Protein AF-A0A5R9NLJ8-F1 (afdb_monomer_lite)

Foldseek 3Di:
DDDDPPDPDPDPQQAALLNCCVCPQVNDDLCVVCVQLVHHSVVSVVVSVPDQDDPSSVVSSVVSCVVVVGPDDPCSNVDRVVVVVVPD

Sequence (88 aa):
MRLQIIRLRIISVRMNAMKHIRKNVFRVTQAEFAVVAGVTQATVSRWENGVAPSLEEMQAIRSAASAREIDWNDALFFDDPAEAETAA

Radius of gyration: 14.5 Å; chains: 1; bounding box: 46×30×32 Å

Structure (mmCIF, N/CA/C/O backbone):
data_AF-A0A5R9NLJ8-F1
#
_entry.id   AF-A0A5R9NLJ8-F1
#
loop_
_atom_site.group_PDB
_atom_site.id
_atom_site.type_symbol
_atom_site.label_atom_id
_atom_site.label_alt_id
_atom_site.label_comp_id
_atom_site.label_asym_id
_atom_site.label_entity_id
_atom_site.label_seq_id
_atom_site.pdbx_PDB_ins_code
_atom_site.Cartn_x
_atom_site.Cartn_y
_atom_site.Cartn_z
_atom_site.occupancy
_atom_site.B_iso_or_equiv
_atom_site.auth_seq_id
_atom_site.auth_comp_id
_atom_site.auth_asym_id
_atom_site.auth_atom_id
_atom_site.pdbx_PDB_model_num
ATOM 1 N N . MET A 1 1 ? -36.209 2.494 -9.028 1.00 37.28 1 MET A N 1
ATOM 2 C CA . MET A 1 1 ? -35.082 2.148 -9.924 1.00 37.28 1 MET A CA 1
ATOM 3 C C . MET A 1 1 ? -33.929 3.097 -9.641 1.00 37.28 1 MET A C 1
ATOM 5 O O . MET A 1 1 ? -34.055 4.280 -9.921 1.00 37.28 1 MET A O 1
ATOM 9 N N . ARG A 1 2 ? -32.855 2.628 -8.995 1.00 39.81 2 ARG A N 1
ATOM 10 C CA . ARG A 1 2 ? -31.676 3.460 -8.698 1.00 39.81 2 ARG A CA 1
ATOM 11 C C . ARG A 1 2 ? -30.763 3.476 -9.926 1.00 39.81 2 ARG A C 1
ATOM 13 O O . ARG A 1 2 ? -30.146 2.463 -10.233 1.00 39.81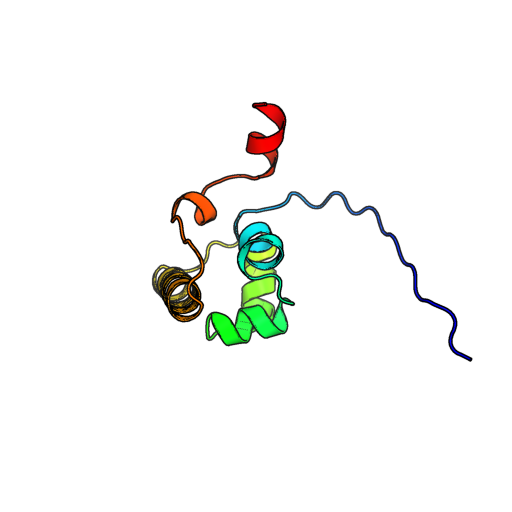 2 ARG A O 1
ATOM 20 N N . LEU A 1 3 ? -30.740 4.613 -10.623 1.00 34.69 3 LEU A N 1
ATOM 21 C CA . LEU A 1 3 ? -29.831 4.896 -11.733 1.00 34.69 3 LEU A CA 1
ATOM 22 C C . LEU A 1 3 ? -28.380 5.022 -11.236 1.00 34.69 3 LEU A C 1
ATOM 24 O O . LEU A 1 3 ? -28.117 5.496 -10.131 1.00 34.69 3 LEU A O 1
ATOM 28 N N . GLN A 1 4 ? -27.472 4.573 -12.096 1.00 43.03 4 GLN A N 1
ATOM 29 C CA . GLN A 1 4 ? -26.031 4.410 -11.928 1.00 43.03 4 GLN A CA 1
ATOM 30 C C . GLN A 1 4 ? -25.311 5.641 -11.351 1.00 43.03 4 GLN A C 1
ATOM 32 O O . GLN A 1 4 ? -25.371 6.737 -11.905 1.00 43.03 4 GLN A O 1
ATOM 37 N N . ILE A 1 5 ? -24.531 5.436 -10.286 1.00 36.69 5 ILE A N 1
ATOM 38 C CA . ILE A 1 5 ? -23.569 6.426 -9.788 1.00 36.69 5 ILE A CA 1
ATOM 39 C C . ILE A 1 5 ? -22.287 6.284 -10.615 1.00 36.69 5 ILE A C 1
ATOM 41 O O . ILE A 1 5 ? -21.336 5.619 -10.215 1.00 36.69 5 ILE A O 1
ATOM 45 N N . ILE A 1 6 ? -22.258 6.916 -11.786 1.00 42.75 6 ILE A N 1
ATOM 46 C CA . ILE A 1 6 ? -21.010 7.219 -12.488 1.00 42.75 6 ILE A CA 1
ATOM 47 C C . ILE A 1 6 ? -20.518 8.550 -11.912 1.00 42.75 6 ILE A C 1
ATOM 49 O O . ILE A 1 6 ? -20.969 9.619 -12.311 1.00 42.75 6 ILE A O 1
ATOM 53 N N . ARG A 1 7 ? -19.605 8.508 -10.937 1.00 41.66 7 ARG A N 1
ATOM 54 C CA . ARG A 1 7 ? -18.755 9.666 -10.618 1.00 41.66 7 ARG A CA 1
ATOM 55 C C . ARG A 1 7 ? -17.322 9.353 -11.009 1.00 41.66 7 ARG A C 1
ATOM 57 O O . ARG A 1 7 ? -16.475 9.051 -10.176 1.00 41.66 7 ARG A O 1
ATOM 64 N N . LEU A 1 8 ? -17.086 9.486 -12.310 1.00 32.56 8 LEU A N 1
ATOM 65 C CA . LEU A 1 8 ? -15.790 9.803 -12.887 1.00 32.56 8 LEU A CA 1
ATOM 66 C C . LEU A 1 8 ? -15.310 11.127 -12.263 1.00 32.56 8 LEU A C 1
ATOM 68 O O . LEU A 1 8 ? -15.655 12.211 -12.722 1.00 32.56 8 LEU A O 1
ATOM 72 N N . ARG A 1 9 ? -14.577 11.051 -11.150 1.00 32.56 9 ARG A N 1
ATOM 73 C CA . ARG A 1 9 ? -13.733 12.152 -10.685 1.00 32.56 9 ARG A CA 1
ATOM 74 C C . ARG A 1 9 ? -12.318 11.824 -11.116 1.00 32.56 9 ARG A C 1
ATOM 76 O O . ARG A 1 9 ? -11.659 10.987 -10.507 1.00 32.56 9 ARG A O 1
ATOM 83 N N . ILE A 1 10 ? -11.884 12.500 -12.172 1.00 37.78 10 ILE A N 1
ATOM 84 C CA . ILE A 1 10 ? -10.476 12.731 -12.475 1.00 37.78 10 ILE A CA 1
ATOM 85 C C . ILE A 1 10 ? -9.888 13.426 -11.239 1.00 37.78 10 ILE A C 1
ATOM 87 O O . ILE A 1 10 ? -10.022 14.631 -11.055 1.00 37.78 10 ILE A O 1
ATOM 91 N N . ILE A 1 11 ? -9.335 12.636 -10.324 1.00 33.97 11 ILE A N 1
ATOM 92 C CA . ILE A 1 11 ? -8.376 13.094 -9.328 1.00 33.97 11 ILE A CA 1
ATOM 93 C C . ILE A 1 11 ? -7.068 12.535 -9.862 1.00 33.97 11 ILE A C 1
ATOM 95 O O . ILE A 1 11 ? -6.866 11.321 -9.823 1.00 33.97 11 ILE A O 1
ATOM 99 N N . SER A 1 12 ? -6.222 13.393 -10.429 1.00 42.19 12 SER A N 1
ATOM 100 C CA . SER A 1 12 ? -4.822 13.043 -10.647 1.00 42.19 12 SER A CA 1
ATOM 101 C C . SER A 1 12 ? -4.224 12.794 -9.262 1.00 42.19 12 SER A C 1
ATOM 103 O O . SER A 1 12 ? -3.907 13.725 -8.525 1.00 42.19 12 SER A O 1
ATOM 105 N N . VAL A 1 13 ? -4.236 11.532 -8.831 1.00 44.03 13 VAL A N 1
ATOM 106 C CA . VAL A 1 13 ? -3.586 11.086 -7.603 1.00 44.03 13 VAL A CA 1
ATOM 107 C C . VAL A 1 13 ? -2.277 10.489 -8.058 1.00 44.03 13 VAL A C 1
ATOM 109 O O . VAL A 1 13 ? -2.321 9.484 -8.766 1.00 44.03 13 VAL A O 1
ATOM 112 N N . ARG A 1 14 ? -1.146 11.076 -7.649 1.00 54.75 14 ARG A N 1
ATOM 113 C CA . ARG A 1 14 ? 0.156 10.419 -7.794 1.00 54.75 14 ARG A CA 1
ATOM 114 C C . ARG A 1 14 ? 0.008 8.985 -7.300 1.00 54.75 14 ARG A C 1
ATOM 116 O O . ARG A 1 14 ? -0.364 8.752 -6.147 1.00 54.75 14 ARG A O 1
ATOM 123 N N . MET A 1 15 ? 0.144 8.038 -8.218 1.00 66.69 15 MET A N 1
ATOM 124 C CA . MET A 1 15 ? 0.122 6.632 -7.874 1.00 66.69 15 MET A CA 1
ATOM 125 C C . MET A 1 15 ? 1.415 6.390 -7.103 1.00 66.69 15 MET A C 1
ATOM 127 O O . MET A 1 15 ? 2.482 6.581 -7.656 1.00 66.69 15 MET A O 1
ATOM 131 N N . ASN A 1 16 ? 1.325 6.042 -5.823 1.00 83.56 16 ASN A N 1
ATOM 132 C CA . ASN A 1 16 ? 2.486 5.557 -5.086 1.00 83.56 16 ASN A CA 1
ATOM 133 C C . ASN A 1 16 ? 2.523 4.030 -5.127 1.00 83.56 16 ASN A C 1
ATOM 135 O O . ASN A 1 16 ? 1.499 3.386 -5.389 1.00 83.56 16 ASN A O 1
ATOM 139 N N . ALA A 1 17 ? 3.694 3.471 -4.830 1.00 88.31 17 ALA A N 1
ATOM 140 C CA . ALA A 1 17 ? 3.949 2.037 -4.740 1.00 88.31 17 ALA A CA 1
ATOM 141 C C . ALA A 1 17 ? 2.816 1.272 -4.035 1.00 88.31 17 ALA A C 1
ATOM 143 O O . ALA A 1 17 ? 2.238 0.340 -4.585 1.00 88.31 17 ALA A O 1
ATOM 144 N N . MET A 1 18 ? 2.390 1.729 -2.855 1.00 91.56 18 MET A N 1
ATOM 145 C CA . MET A 1 18 ? 1.374 1.034 -2.054 1.00 91.56 18 MET A CA 1
ATOM 146 C C . MET A 1 18 ? -0.008 1.000 -2.710 1.00 91.56 18 MET A C 1
ATOM 148 O O . MET A 1 18 ? -0.690 -0.030 -2.702 1.00 91.56 18 MET A O 1
ATOM 152 N N . LYS A 1 19 ? -0.418 2.102 -3.337 1.00 91.56 19 LYS A N 1
ATOM 153 C CA . LYS A 1 19 ? -1.670 2.154 -4.093 1.00 91.56 19 LYS A CA 1
ATOM 154 C C . LYS A 1 19 ? -1.597 1.308 -5.364 1.00 91.56 19 LYS A C 1
ATOM 156 O O . LYS A 1 19 ? -2.603 0.694 -5.728 1.00 91.56 19 LYS A O 1
ATOM 161 N N . HIS A 1 20 ? -0.431 1.254 -6.011 1.00 90.69 20 HIS A N 1
ATOM 162 C CA . HIS A 1 20 ? -0.182 0.396 -7.167 1.00 90.69 20 HIS A CA 1
ATOM 163 C C . HIS A 1 20 ? -0.266 -1.083 -6.783 1.00 90.69 20 HIS A C 1
ATOM 165 O O . HIS A 1 20 ? -1.060 -1.814 -7.375 1.00 90.69 20 HIS A O 1
ATOM 171 N N . ILE A 1 21 ? 0.468 -1.501 -5.748 1.00 92.88 21 ILE A N 1
ATOM 172 C CA . ILE A 1 21 ? 0.434 -2.857 -5.191 1.00 92.88 21 ILE A CA 1
ATOM 173 C C . ILE A 1 21 ? -1.016 -3.261 -4.916 1.00 92.88 21 ILE A C 1
ATOM 175 O O . ILE A 1 21 ? -1.492 -4.286 -5.400 1.00 92.88 21 ILE A O 1
ATOM 179 N N . ARG A 1 22 ? -1.788 -2.424 -4.216 1.00 94.75 22 ARG A N 1
ATOM 180 C CA . ARG A 1 22 ? -3.174 -2.777 -3.909 1.00 94.75 22 ARG A CA 1
ATOM 181 C C . ARG A 1 22 ? -4.053 -2.900 -5.155 1.00 94.75 22 ARG A C 1
ATOM 183 O O . ARG A 1 22 ? -4.840 -3.840 -5.252 1.00 94.75 22 ARG A O 1
ATOM 190 N N . LYS A 1 23 ? -3.994 -1.929 -6.070 1.00 93.56 23 LYS A N 1
ATOM 191 C CA . LYS A 1 23 ? -4.931 -1.859 -7.203 1.00 93.56 23 LYS A CA 1
ATOM 192 C C . LYS A 1 23 ? -4.584 -2.802 -8.345 1.00 93.56 23 LYS A C 1
ATOM 194 O O . LYS A 1 23 ? -5.501 -3.342 -8.950 1.00 93.56 23 LYS A O 1
ATOM 199 N N . ASN A 1 24 ? -3.302 -2.963 -8.646 1.00 90.62 24 ASN A N 1
ATOM 200 C CA . ASN A 1 24 ? -2.846 -3.642 -9.856 1.00 90.62 24 ASN A CA 1
ATOM 201 C C . ASN A 1 24 ? -2.333 -5.052 -9.559 1.00 90.62 24 ASN A C 1
ATOM 203 O O . ASN A 1 24 ? -2.636 -5.967 -10.328 1.00 90.62 24 ASN A O 1
ATOM 207 N N . VAL A 1 25 ? -1.638 -5.226 -8.427 1.00 92.69 25 VAL A N 1
ATOM 208 C CA . VAL A 1 25 ? -1.071 -6.516 -8.005 1.00 92.69 25 VAL A CA 1
ATOM 209 C C . VAL A 1 25 ? -2.124 -7.341 -7.261 1.00 92.69 25 VAL A C 1
ATOM 211 O O . VAL A 1 25 ? -2.520 -8.399 -7.735 1.00 92.69 25 VAL A O 1
ATOM 214 N N . PHE A 1 26 ? -2.670 -6.830 -6.152 1.00 93.50 26 PHE A N 1
ATOM 215 C CA . PHE A 1 26 ? -3.682 -7.562 -5.374 1.00 93.50 26 PHE A CA 1
ATOM 216 C C . PHE A 1 26 ? -5.111 -7.398 -5.904 1.00 93.50 26 PHE A C 1
ATOM 218 O O . PHE A 1 26 ? -5.936 -8.280 -5.698 1.00 93.50 26 PHE A O 1
ATOM 225 N N . ARG A 1 27 ? -5.415 -6.284 -6.583 1.00 94.62 27 ARG A N 1
ATOM 226 C CA . ARG A 1 27 ? -6.736 -5.960 -7.164 1.00 94.62 27 ARG A CA 1
ATOM 227 C C . ARG A 1 27 ? -7.886 -5.977 -6.153 1.00 94.62 27 ARG A C 1
ATOM 229 O O . ARG A 1 27 ? -8.986 -6.433 -6.446 1.00 94.62 27 ARG A O 1
ATOM 236 N N . VAL A 1 28 ? -7.633 -5.422 -4.972 1.00 95.69 28 VAL A N 1
ATOM 237 C CA . VAL A 1 28 ? -8.586 -5.393 -3.853 1.00 95.69 28 VAL A CA 1
ATOM 238 C C . VAL A 1 28 ? -8.902 -3.968 -3.381 1.00 95.69 28 VAL A C 1
ATOM 240 O O . VAL A 1 28 ? -8.200 -2.990 -3.676 1.00 95.69 28 VAL A O 1
ATOM 243 N N . THR A 1 29 ? -9.974 -3.823 -2.608 1.00 96.44 29 THR A N 1
ATOM 244 C CA . THR A 1 29 ? -10.301 -2.593 -1.874 1.00 96.44 29 THR A CA 1
ATOM 245 C C . THR A 1 29 ? -9.300 -2.333 -0.741 1.00 96.44 29 THR A C 1
ATOM 247 O O . THR A 1 29 ? -8.535 -3.210 -0.347 1.00 96.44 29 THR A O 1
ATOM 250 N N . GLN A 1 30 ? -9.278 -1.114 -0.185 1.00 95.25 30 GLN A N 1
ATOM 251 C CA . GLN A 1 30 ? -8.413 -0.806 0.968 1.00 95.25 30 GLN A CA 1
ATOM 252 C C . GLN A 1 30 ? -8.748 -1.661 2.196 1.00 95.25 30 GLN A C 1
ATOM 254 O O . GLN A 1 30 ? -7.842 -2.040 2.928 1.00 95.25 30 GLN A O 1
ATOM 259 N N . ALA A 1 31 ? -10.033 -1.948 2.427 1.00 96.81 31 ALA A N 1
ATOM 260 C CA . ALA A 1 31 ? -10.471 -2.754 3.563 1.00 96.81 31 ALA A CA 1
ATOM 261 C C . ALA A 1 31 ? -10.005 -4.209 3.419 1.00 96.81 31 ALA A C 1
ATOM 263 O O . ALA A 1 31 ? -9.440 -4.768 4.351 1.00 96.81 31 ALA A O 1
ATOM 264 N N . GLU A 1 32 ? -10.155 -4.791 2.231 1.00 97.06 32 GLU A N 1
ATOM 265 C CA . GLU A 1 32 ? -9.639 -6.130 1.937 1.00 97.06 32 GLU A CA 1
ATOM 266 C C . GLU A 1 32 ? -8.113 -6.169 2.041 1.00 97.06 32 GLU A C 1
ATOM 268 O O . GLU A 1 32 ? -7.579 -7.065 2.684 1.00 97.06 32 GLU A O 1
ATOM 273 N N . PHE A 1 33 ? -7.404 -5.172 1.496 1.00 97.25 33 PHE A N 1
ATOM 274 C CA . PHE A 1 33 ? -5.943 -5.090 1.609 1.00 97.25 33 PHE A CA 1
ATOM 275 C C . PHE A 1 33 ? -5.460 -4.971 3.057 1.00 97.25 33 PHE A C 1
ATOM 277 O O . PHE A 1 33 ? -4.420 -5.514 3.414 1.00 97.25 33 PHE A O 1
ATOM 284 N N . ALA A 1 34 ? -6.232 -4.302 3.909 1.00 97.25 34 ALA A N 1
ATOM 285 C CA . ALA A 1 34 ? -5.939 -4.227 5.330 1.00 97.25 34 ALA A CA 1
ATOM 286 C C . ALA A 1 34 ? -6.031 -5.608 5.996 1.00 97.25 34 ALA A C 1
ATOM 288 O O . ALA A 1 34 ? -5.119 -5.990 6.723 1.00 97.25 34 ALA A O 1
ATOM 289 N N . VAL A 1 35 ? -7.068 -6.390 5.668 1.00 97.38 35 VAL A N 1
ATOM 290 C CA . VAL A 1 35 ? -7.197 -7.788 6.120 1.00 97.38 35 VAL A CA 1
ATOM 291 C C . VAL A 1 35 ? -6.024 -8.631 5.619 1.00 97.38 35 VAL A C 1
ATOM 293 O O . VAL A 1 35 ? -5.478 -9.424 6.378 1.00 97.38 35 VAL A O 1
ATOM 296 N N . VAL A 1 36 ? -5.598 -8.426 4.368 1.00 94.19 36 VAL A N 1
ATOM 297 C CA . VAL A 1 36 ? -4.434 -9.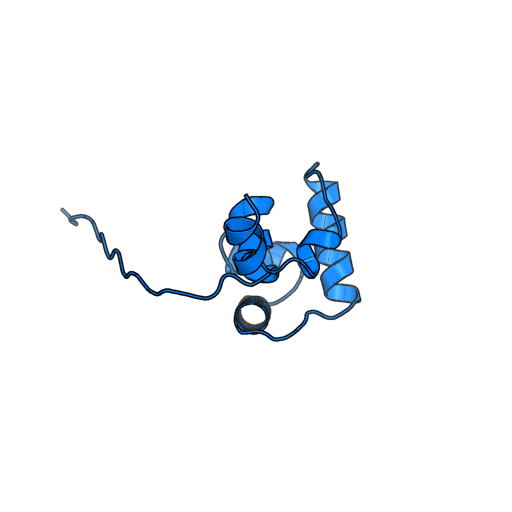110 3.784 1.00 94.19 36 VAL A CA 1
ATOM 298 C C . VAL A 1 36 ? -3.160 -8.866 4.587 1.00 94.19 36 VAL A C 1
ATOM 300 O O . VAL A 1 36 ? -2.430 -9.809 4.873 1.00 94.19 36 VAL A O 1
ATOM 303 N N . ALA A 1 37 ? -2.886 -7.606 4.912 1.00 94.31 37 ALA A N 1
ATOM 304 C CA . ALA A 1 37 ? -1.659 -7.202 5.584 1.00 94.31 37 ALA A CA 1
ATOM 305 C C . ALA A 1 37 ? -1.748 -7.285 7.120 1.00 94.31 37 ALA A C 1
ATOM 307 O O . ALA A 1 37 ? -0.782 -6.947 7.794 1.00 94.31 37 ALA A O 1
ATOM 308 N N . GLY A 1 38 ? -2.887 -7.708 7.685 1.00 96.38 38 GLY A N 1
ATOM 309 C CA . GLY A 1 38 ? -3.086 -7.792 9.136 1.00 96.38 38 GLY A CA 1
ATOM 310 C C . GLY A 1 38 ? -3.169 -6.431 9.841 1.00 96.38 38 GLY A C 1
ATOM 311 O O . GLY A 1 38 ? -2.886 -6.336 11.031 1.00 96.38 38 GLY A O 1
ATOM 312 N N . VAL A 1 39 ? -3.555 -5.370 9.126 1.00 96.88 39 VAL A N 1
ATOM 313 C CA . VAL A 1 39 ? -3.619 -3.992 9.643 1.00 96.88 39 VAL A CA 1
ATOM 314 C C . VAL A 1 39 ? -5.031 -3.410 9.541 1.00 96.88 39 VAL A C 1
ATOM 316 O O . VAL A 1 39 ? -5.974 -4.050 9.082 1.00 96.88 39 VAL A O 1
ATOM 319 N N . THR A 1 40 ? -5.200 -2.152 9.953 1.00 97.44 40 THR A N 1
ATOM 320 C CA . THR A 1 40 ? -6.461 -1.415 9.772 1.00 97.44 40 THR A CA 1
ATOM 321 C C . THR A 1 40 ? -6.534 -0.734 8.402 1.00 97.44 40 THR A C 1
ATOM 323 O O . THR A 1 40 ? -5.515 -0.343 7.828 1.00 97.44 40 THR A O 1
ATOM 326 N N . GLN A 1 41 ? -7.747 -0.479 7.900 1.00 96.44 41 GLN A N 1
ATOM 327 C CA . GLN A 1 41 ? -7.944 0.315 6.677 1.00 96.44 41 GLN A CA 1
ATOM 328 C C . GLN A 1 41 ? -7.320 1.720 6.789 1.00 96.44 41 GLN A C 1
ATOM 330 O O . GLN A 1 41 ? -6.799 2.253 5.810 1.00 96.44 41 GLN A O 1
ATOM 335 N N . ALA A 1 42 ? -7.334 2.320 7.984 1.00 93.81 42 ALA A N 1
ATOM 336 C CA . ALA A 1 42 ? -6.712 3.618 8.232 1.00 93.81 42 ALA A CA 1
ATOM 337 C C . ALA A 1 42 ? -5.183 3.573 8.057 1.00 93.81 42 ALA A C 1
ATOM 339 O O . ALA A 1 42 ? -4.588 4.540 7.583 1.00 93.81 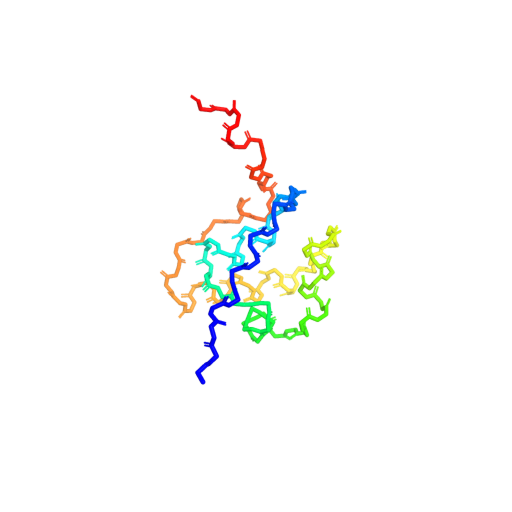42 ALA A O 1
ATOM 340 N N . THR A 1 43 ? -4.540 2.453 8.397 1.00 95.25 43 THR A N 1
ATOM 341 C CA . THR A 1 43 ? -3.115 2.220 8.116 1.00 95.25 43 THR A CA 1
ATOM 342 C C . THR A 1 43 ? -2.856 2.172 6.610 1.00 95.25 43 THR A C 1
ATOM 344 O O . THR A 1 43 ? -2.021 2.931 6.127 1.00 95.25 43 THR A O 1
ATOM 347 N N . VAL A 1 44 ? -3.656 1.417 5.848 1.00 95.50 44 VAL A N 1
ATOM 348 C CA . VAL A 1 44 ? -3.556 1.388 4.376 1.00 95.50 44 VAL A CA 1
ATOM 349 C C . VAL A 1 44 ? -3.752 2.779 3.766 1.00 95.50 44 VAL A C 1
ATOM 351 O O . VAL A 1 44 ? -3.000 3.182 2.885 1.00 95.50 44 VAL A O 1
ATOM 354 N N . SER A 1 45 ? -4.726 3.550 4.255 1.00 94.00 45 SER A N 1
ATOM 355 C CA . SER A 1 45 ? -4.940 4.930 3.805 1.00 94.00 45 SER A CA 1
ATOM 356 C C . SER A 1 45 ? -3.711 5.811 4.053 1.00 94.00 45 SER A C 1
ATOM 358 O O . SER A 1 45 ? -3.317 6.573 3.174 1.00 94.00 45 SER A O 1
ATOM 360 N N . ARG A 1 46 ? -3.061 5.695 5.218 1.00 90.50 46 ARG A N 1
ATOM 361 C CA . ARG A 1 46 ? -1.817 6.428 5.513 1.00 90.50 46 ARG A CA 1
ATOM 362 C C . ARG A 1 46 ? -0.694 6.039 4.556 1.00 90.50 46 ARG A C 1
ATOM 364 O O . ARG A 1 46 ? -0.021 6.933 4.045 1.00 90.50 46 ARG A O 1
ATOM 371 N N . TRP A 1 47 ? -0.549 4.750 4.252 1.00 93.69 47 TRP A N 1
ATOM 372 C CA . TRP A 1 47 ? 0.422 4.294 3.260 1.00 93.69 47 TRP A CA 1
ATOM 373 C C . TRP A 1 47 ? 0.185 4.914 1.886 1.00 93.69 47 TRP A C 1
ATOM 375 O O . TRP A 1 47 ? 1.092 5.474 1.277 1.00 93.69 47 TRP A O 1
ATOM 385 N N . GLU A 1 48 ? -1.068 4.913 1.434 1.00 92.25 48 GLU A N 1
ATOM 386 C CA . GLU A 1 48 ? -1.454 5.516 0.158 1.00 92.25 48 GLU A CA 1
ATOM 387 C C . GLU A 1 48 ? -1.362 7.048 0.135 1.00 92.25 48 GLU A C 1
ATOM 389 O O . GLU A 1 48 ? -1.493 7.638 -0.937 1.00 92.25 48 GLU A O 1
ATOM 394 N N . ASN A 1 49 ? -1.099 7.691 1.272 1.00 88.44 49 ASN A N 1
ATOM 395 C CA . ASN A 1 49 ? -0.823 9.123 1.377 1.00 88.44 49 ASN A CA 1
ATOM 396 C C . ASN A 1 49 ? 0.662 9.432 1.655 1.00 88.44 49 ASN A C 1
ATOM 398 O O . ASN A 1 49 ? 0.995 10.580 1.942 1.00 88.44 49 ASN A O 1
ATOM 402 N N . GLY A 1 50 ? 1.557 8.442 1.534 1.00 84.75 50 GLY A N 1
ATOM 403 C CA . GLY A 1 50 ? 3.011 8.646 1.569 1.00 84.75 50 GLY A CA 1
ATOM 404 C C . GLY A 1 50 ? 3.708 8.237 2.867 1.00 84.75 50 GLY A C 1
ATOM 405 O O . GLY A 1 50 ? 4.894 8.509 3.020 1.00 84.75 50 GLY A O 1
ATOM 406 N N . VAL A 1 51 ? 3.011 7.584 3.800 1.00 90.12 51 VAL A N 1
ATOM 407 C CA . VAL A 1 51 ? 3.658 6.988 4.979 1.00 90.12 51 VAL A CA 1
ATOM 408 C C . VAL A 1 51 ? 4.241 5.626 4.605 1.00 90.12 51 VAL A C 1
ATOM 410 O O . VAL A 1 51 ? 3.530 4.772 4.090 1.00 90.12 51 VAL A O 1
ATOM 413 N N . ALA A 1 52 ? 5.520 5.386 4.878 1.00 88.44 52 ALA A N 1
ATOM 414 C CA . ALA A 1 52 ? 6.113 4.079 4.610 1.00 88.44 52 ALA A CA 1
ATOM 415 C C . ALA A 1 52 ? 5.559 3.003 5.573 1.00 88.44 52 ALA A C 1
ATOM 417 O O . ALA A 1 52 ? 5.413 3.289 6.766 1.00 88.44 52 ALA A O 1
ATOM 418 N N . PRO A 1 53 ? 5.254 1.782 5.092 1.00 91.94 53 PRO A N 1
ATOM 419 C CA . PRO A 1 53 ? 4.994 0.643 5.967 1.00 91.94 53 PRO A CA 1
ATOM 420 C C . PRO A 1 53 ? 6.255 0.242 6.744 1.00 91.94 53 PRO A C 1
ATOM 422 O O . PRO A 1 53 ? 7.381 0.484 6.306 1.00 91.94 53 PRO A O 1
ATOM 425 N N . SER A 1 54 ? 6.068 -0.398 7.894 1.00 93.25 54 SER A N 1
ATOM 426 C CA . SER A 1 54 ? 7.155 -1.010 8.657 1.00 93.25 54 SER A CA 1
ATOM 427 C C . SER A 1 54 ? 7.695 -2.266 7.957 1.00 93.25 54 SER A C 1
ATOM 429 O O . SER A 1 54 ? 7.065 -2.824 7.057 1.00 93.25 54 SER A O 1
ATOM 431 N N . LEU A 1 55 ? 8.853 -2.762 8.404 1.00 91.75 55 LEU A N 1
ATOM 432 C CA . LEU A 1 55 ? 9.419 -4.015 7.888 1.00 91.75 55 LEU A CA 1
ATOM 433 C C . LEU A 1 55 ? 8.487 -5.216 8.106 1.00 91.75 55 LEU A C 1
ATOM 435 O O . LEU A 1 55 ? 8.362 -6.058 7.218 1.00 91.75 55 LEU A O 1
ATOM 439 N N . GLU A 1 56 ? 7.815 -5.274 9.256 1.00 94.62 56 GLU A N 1
ATOM 440 C CA . GLU A 1 56 ? 6.849 -6.329 9.579 1.00 94.62 56 GLU A CA 1
ATOM 441 C C . GLU A 1 56 ? 5.636 -6.268 8.640 1.00 94.62 56 GLU A C 1
ATOM 443 O O . GLU A 1 56 ? 5.229 -7.281 8.074 1.00 94.62 56 GLU A O 1
ATOM 448 N N . GLU A 1 57 ? 5.120 -5.064 8.381 1.00 95.19 57 GLU A N 1
ATOM 449 C CA . GLU A 1 57 ? 4.006 -4.838 7.454 1.00 95.19 57 GLU A CA 1
ATOM 450 C C . GLU A 1 57 ? 4.398 -5.208 6.010 1.00 95.19 57 GLU A C 1
ATOM 452 O O . GLU A 1 57 ? 3.641 -5.875 5.302 1.00 95.19 57 GLU A O 1
ATOM 457 N N . MET A 1 58 ? 5.616 -4.860 5.579 1.00 94.50 58 MET A N 1
ATOM 458 C CA . MET A 1 58 ? 6.162 -5.288 4.285 1.00 94.50 58 MET A CA 1
ATOM 459 C C . MET A 1 58 ? 6.294 -6.813 4.186 1.00 94.50 58 MET A C 1
ATOM 461 O O . MET A 1 58 ? 6.071 -7.391 3.121 1.00 94.50 58 MET A O 1
ATOM 465 N N . GLN A 1 59 ? 6.679 -7.485 5.272 1.00 96.12 59 GLN A N 1
ATOM 466 C CA . GLN A 1 59 ? 6.798 -8.941 5.310 1.00 96.12 59 GLN A CA 1
ATOM 467 C C . GLN A 1 59 ? 5.429 -9.635 5.290 1.00 96.12 59 GLN A C 1
ATOM 469 O O . GLN A 1 59 ? 5.279 -10.664 4.625 1.00 96.12 59 GLN A O 1
ATOM 474 N N . ALA A 1 60 ? 4.417 -9.052 5.935 1.00 96.06 60 ALA A N 1
ATOM 475 C CA . ALA A 1 60 ? 3.039 -9.528 5.853 1.00 96.06 60 ALA A CA 1
ATOM 476 C C . ALA A 1 60 ? 2.503 -9.446 4.414 1.00 96.06 60 ALA A C 1
ATOM 478 O O . ALA A 1 60 ? 1.942 -10.418 3.906 1.00 96.06 60 ALA A O 1
ATOM 479 N N . ILE A 1 61 ? 2.750 -8.330 3.717 1.00 95.75 61 ILE A N 1
ATOM 480 C CA . ILE A 1 61 ? 2.350 -8.155 2.311 1.00 95.75 61 ILE A CA 1
ATOM 481 C C . ILE A 1 61 ? 3.031 -9.193 1.412 1.00 95.75 61 ILE A C 1
ATOM 483 O O . ILE A 1 61 ? 2.346 -9.857 0.634 1.00 95.75 61 ILE A O 1
ATOM 487 N N . ARG A 1 62 ? 4.351 -9.383 1.558 1.00 95.81 62 ARG A N 1
ATOM 488 C CA . ARG A 1 62 ? 5.116 -10.419 0.840 1.00 95.81 62 ARG A CA 1
ATOM 489 C C . ARG A 1 62 ? 4.533 -11.809 1.056 1.00 95.81 62 ARG A C 1
ATOM 491 O O . ARG A 1 62 ? 4.233 -12.515 0.100 1.00 95.81 62 ARG A O 1
ATOM 498 N N . SER A 1 63 ? 4.310 -12.175 2.316 1.00 95.88 63 SER A N 1
ATOM 499 C CA . SER A 1 63 ? 3.770 -13.489 2.676 1.00 95.88 63 SER A CA 1
ATOM 500 C C . SER A 1 63 ? 2.392 -13.714 2.057 1.00 95.88 63 SER A C 1
ATOM 502 O O . SER A 1 63 ? 2.098 -14.801 1.565 1.00 95.88 63 SER A O 1
ATOM 504 N N . ALA A 1 64 ? 1.557 -12.675 2.024 1.00 95.38 64 ALA A N 1
ATOM 505 C CA . ALA A 1 64 ? 0.241 -12.756 1.417 1.00 95.38 64 ALA A CA 1
ATOM 506 C C . ALA A 1 64 ? 0.251 -12.776 -0.118 1.00 95.38 64 ALA A C 1
ATOM 508 O O . ALA A 1 64 ? -0.698 -13.290 -0.711 1.00 95.38 64 ALA A O 1
ATOM 509 N N . ALA A 1 65 ? 1.273 -12.211 -0.765 1.00 95.56 65 ALA A N 1
ATOM 510 C CA . ALA A 1 65 ? 1.479 -12.365 -2.201 1.00 95.56 65 ALA A CA 1
ATOM 511 C C . ALA A 1 65 ? 1.849 -13.817 -2.527 1.00 95.56 65 ALA A C 1
ATOM 513 O O . ALA A 1 65 ? 1.163 -14.454 -3.325 1.00 95.56 65 ALA A O 1
ATOM 514 N N . SER A 1 66 ? 2.833 -14.375 -1.812 1.00 94.69 66 SER A N 1
ATOM 515 C CA . SER A 1 66 ? 3.247 -15.774 -1.965 1.00 94.69 66 SER A CA 1
ATOM 516 C C . SER A 1 66 ? 2.106 -16.755 -1.694 1.00 94.69 66 SER A C 1
ATOM 518 O O . SER A 1 66 ? 1.897 -17.682 -2.467 1.00 94.69 66 SER A O 1
ATOM 520 N N . ALA A 1 67 ? 1.312 -16.529 -0.640 1.00 94.94 67 ALA A N 1
ATOM 521 C CA . ALA A 1 67 ? 0.156 -17.369 -0.313 1.00 94.94 67 ALA A CA 1
ATOM 522 C C . ALA A 1 67 ? -0.955 -17.333 -1.378 1.00 94.94 67 ALA A C 1
ATOM 524 O O . ALA A 1 67 ? -1.820 -18.205 -1.391 1.00 94.94 67 ALA A O 1
ATOM 525 N N . ARG A 1 68 ? -0.955 -16.318 -2.249 1.00 92.88 68 ARG A N 1
ATOM 526 C CA . ARG A 1 68 ? -1.887 -16.180 -3.375 1.00 92.88 68 ARG A CA 1
ATOM 527 C C . ARG A 1 68 ? -1.262 -16.524 -4.722 1.00 92.88 68 ARG A C 1
ATOM 529 O O . ARG A 1 68 ? -1.892 -16.253 -5.739 1.00 92.88 68 ARG A O 1
ATOM 536 N N . GLU A 1 69 ? -0.045 -17.070 -4.724 1.00 94.44 69 GLU A N 1
ATOM 537 C CA . GLU A 1 69 ? 0.705 -17.401 -5.943 1.00 94.44 69 GLU A CA 1
ATOM 538 C C . GLU A 1 69 ? 0.882 -16.187 -6.874 1.00 94.44 69 GLU A C 1
ATOM 540 O O . GLU A 1 69 ? 0.937 -16.307 -8.097 1.00 94.44 69 GLU A O 1
ATOM 545 N N . ILE A 1 70 ? 0.954 -14.989 -6.290 1.00 92.88 70 ILE A N 1
ATOM 546 C CA . ILE A 1 70 ? 1.251 -13.762 -7.023 1.00 92.88 70 ILE A CA 1
ATOM 547 C C . ILE A 1 70 ? 2.761 -13.710 -7.240 1.00 92.88 70 ILE A C 1
ATOM 549 O O . ILE A 1 70 ? 3.523 -13.791 -6.275 1.00 92.88 70 ILE A O 1
ATOM 553 N N . ASP A 1 71 ? 3.179 -13.525 -8.493 1.00 89.31 71 ASP A N 1
ATOM 554 C CA . ASP A 1 71 ? 4.576 -13.242 -8.817 1.00 89.31 71 ASP A CA 1
ATOM 555 C C . ASP A 1 71 ? 4.976 -11.895 -8.202 1.00 89.31 71 ASP A C 1
ATOM 557 O O . ASP A 1 71 ? 4.476 -10.832 -8.585 1.00 89.31 71 ASP A O 1
ATOM 561 N N . TRP A 1 72 ? 5.798 -11.963 -7.158 1.00 91.94 72 TRP A N 1
ATOM 562 C CA . TRP A 1 72 ? 6.128 -10.832 -6.306 1.00 91.94 72 TRP A CA 1
ATOM 563 C C . TRP A 1 72 ? 7.566 -10.375 -6.536 1.00 91.94 72 TRP A C 1
ATOM 565 O O . TRP A 1 72 ? 8.500 -11.172 -6.469 1.00 91.94 72 TRP A O 1
ATOM 575 N N . ASN A 1 73 ? 7.752 -9.064 -6.696 1.00 89.88 73 ASN A N 1
ATOM 576 C CA . ASN A 1 73 ? 9.062 -8.425 -6.761 1.00 89.88 73 ASN A CA 1
ATOM 577 C C . ASN A 1 73 ? 9.133 -7.282 -5.739 1.00 89.88 73 ASN A C 1
ATOM 579 O O . ASN A 1 73 ? 8.292 -6.388 -5.750 1.00 89.88 73 ASN A O 1
ATOM 583 N N . ASP A 1 74 ? 10.154 -7.275 -4.881 1.00 87.31 74 ASP A N 1
ATOM 584 C CA . ASP A 1 74 ? 10.338 -6.230 -3.865 1.00 87.31 74 ASP A CA 1
ATOM 585 C C . ASP A 1 74 ? 10.563 -4.832 -4.462 1.00 87.31 74 ASP A C 1
ATOM 587 O O . ASP A 1 74 ? 10.286 -3.842 -3.783 1.00 87.31 74 ASP A O 1
ATOM 591 N N . ALA A 1 75 ? 10.964 -4.734 -5.737 1.00 87.12 75 ALA A N 1
ATOM 592 C CA . ALA A 1 75 ? 10.992 -3.473 -6.481 1.00 87.12 75 ALA A CA 1
ATOM 593 C C . ALA A 1 75 ? 9.635 -2.743 -6.452 1.00 87.12 75 ALA A C 1
ATOM 595 O O . ALA A 1 75 ? 9.602 -1.518 -6.375 1.00 87.12 75 ALA A O 1
ATOM 596 N N . LEU A 1 76 ? 8.517 -3.479 -6.349 1.00 85.50 76 LEU A N 1
ATOM 597 C CA . LEU A 1 76 ? 7.165 -2.915 -6.263 1.00 85.50 76 LEU A CA 1
ATOM 598 C C . LEU A 1 76 ? 6.968 -1.945 -5.086 1.00 85.50 76 LEU A C 1
ATOM 600 O O . LEU A 1 76 ? 6.059 -1.119 -5.140 1.00 85.50 76 LEU A O 1
ATOM 604 N N . PHE A 1 77 ? 7.764 -2.042 -4.013 1.00 83.75 77 PHE A N 1
ATOM 605 C CA . PHE A 1 77 ? 7.703 -1.101 -2.887 1.00 83.75 77 PHE A CA 1
ATOM 606 C C . PHE A 1 77 ? 8.403 0.233 -3.162 1.00 83.75 77 PHE A C 1
ATOM 608 O O . PHE A 1 77 ? 8.108 1.218 -2.482 1.00 83.75 77 PHE A O 1
ATOM 615 N N . PHE A 1 78 ? 9.337 0.251 -4.111 1.00 78.06 78 PHE A N 1
ATOM 616 C CA . PHE A 1 78 ? 10.255 1.361 -4.358 1.00 78.06 78 PHE A CA 1
ATOM 617 C C . PHE A 1 78 ? 10.018 2.033 -5.709 1.00 78.06 78 PHE A C 1
ATOM 619 O O . PHE A 1 78 ? 10.375 3.198 -5.862 1.00 78.06 78 PHE A O 1
ATOM 626 N N . ASP A 1 79 ? 9.390 1.331 -6.652 1.00 71.31 79 ASP A N 1
ATOM 627 C CA . ASP A 1 79 ? 9.040 1.883 -7.952 1.00 71.31 79 ASP A CA 1
ATOM 628 C C . ASP A 1 79 ? 8.001 2.998 -7.790 1.00 71.31 79 ASP A C 1
ATOM 630 O O . ASP A 1 79 ? 6.923 2.802 -7.211 1.00 71.31 79 ASP A O 1
ATOM 634 N N . ASP A 1 80 ? 8.314 4.180 -8.327 1.00 66.38 80 ASP A N 1
ATOM 635 C CA . ASP A 1 80 ? 7.312 5.210 -8.572 1.00 66.38 80 ASP A CA 1
ATOM 636 C C . ASP A 1 80 ? 6.659 4.911 -9.931 1.00 66.38 80 ASP A C 1
ATOM 638 O O . ASP A 1 80 ? 7.284 5.095 -10.981 1.00 66.38 80 ASP A O 1
ATOM 642 N N . PRO A 1 81 ? 5.400 4.444 -9.966 1.00 62.53 81 PRO A N 1
ATOM 643 C CA . PRO A 1 81 ? 4.726 4.157 -11.226 1.00 62.53 81 PRO A CA 1
ATOM 644 C C . PRO A 1 81 ? 4.527 5.409 -12.096 1.00 62.53 81 PRO A C 1
ATOM 646 O O . PRO A 1 81 ? 4.173 5.257 -13.260 1.00 62.53 81 PRO A O 1
ATOM 649 N N . ALA A 1 82 ? 4.755 6.625 -11.577 1.00 58.62 82 ALA A N 1
ATOM 650 C CA . ALA A 1 82 ? 4.806 7.832 -12.398 1.00 58.62 82 ALA A CA 1
ATOM 651 C C . ALA A 1 82 ? 6.068 7.916 -13.281 1.00 58.62 82 ALA A C 1
ATOM 653 O O . ALA A 1 82 ? 5.991 8.488 -14.364 1.00 58.62 82 ALA A O 1
ATOM 654 N N . GLU A 1 83 ? 7.204 7.351 -12.858 1.00 54.56 83 GLU A N 1
ATOM 655 C CA . GLU A 1 83 ? 8.452 7.382 -13.640 1.00 54.56 83 GLU A CA 1
ATOM 656 C C . GLU A 1 83 ? 8.496 6.271 -14.698 1.00 54.56 83 GLU A C 1
ATOM 658 O O . GLU A 1 83 ? 8.996 6.489 -15.805 1.00 54.56 83 GLU A O 1
ATOM 663 N N . ALA A 1 84 ? 7.901 5.111 -14.398 1.00 54.19 84 ALA A N 1
ATOM 664 C CA . ALA A 1 84 ? 7.862 3.963 -15.304 1.00 54.19 84 ALA A CA 1
ATOM 665 C C . ALA A 1 84 ? 7.092 4.232 -16.615 1.00 54.19 84 ALA A C 1
ATOM 667 O O . ALA A 1 84 ? 7.424 3.649 -17.643 1.00 54.19 84 ALA A O 1
ATOM 668 N N . GLU A 1 85 ? 6.093 5.125 -16.610 1.00 54.09 85 GLU A N 1
ATOM 669 C CA . GLU A 1 85 ? 5.301 5.457 -17.809 1.00 54.09 85 GLU A CA 1
ATOM 670 C C . GLU A 1 85 ? 5.994 6.486 -18.724 1.00 54.09 85 GLU A C 1
ATOM 672 O O . GLU A 1 85 ? 5.699 6.555 -19.911 1.00 54.09 85 GLU A O 1
ATOM 677 N N . THR A 1 86 ? 6.965 7.250 -18.211 1.00 51.47 86 THR A N 1
ATOM 678 C CA . THR A 1 86 ? 7.772 8.200 -19.004 1.00 51.47 86 THR A CA 1
ATOM 679 C C . THR A 1 86 ? 9.009 7.588 -19.668 1.00 51.47 86 THR A C 1
ATOM 681 O O . THR A 1 86 ? 9.643 8.256 -20.481 1.00 51.47 86 THR A O 1
ATOM 684 N N . ALA A 1 87 ? 9.377 6.351 -19.321 1.00 48.16 87 ALA A N 1
ATOM 685 C CA . ALA A 1 87 ? 10.607 5.700 -19.782 1.00 48.16 87 ALA A CA 1
ATOM 686 C C . ALA A 1 87 ? 10.419 4.722 -20.966 1.00 48.16 87 ALA A C 1
ATOM 688 O O . ALA A 1 87 ? 11.378 4.037 -21.329 1.00 48.16 87 ALA A O 1
ATOM 689 N N . ALA A 1 88 ? 9.218 4.646 -21.553 1.00 41.41 88 ALA A N 1
ATOM 690 C CA . ALA A 1 88 ? 8.869 3.784 -22.691 1.00 41.41 88 ALA A CA 1
ATOM 691 C C . ALA A 1 88 ? 8.580 4.603 -23.958 1.00 41.41 88 ALA A C 1
ATOM 693 O O . ALA A 1 88 ? 8.960 4.127 -25.052 1.00 41.41 88 ALA A O 1
#

pLDDT: mean 79.9, std 21.64, range [32.56, 97.44]

Secondary structure (DSSP, 8-state):
----------------HHHHIIIIII---HHHHHHHHTS-HHHHHHHHTTPPPPHHHHHHHHHHHHTTT----GGGGT--HHHHTT--

=== Feature glossary ===
Annotated list of the representations used here:

Nearest PDB structures. The Foldseek neighbor list gives the closest experimentally determined structures in the PDB, ranked by structural alignment. TM-score near 1 means near-identical fold; near 0.3 means only rough topology match. This is how one finds what a novel AlphaFold prediction most resembles in the solved-structure universe.

Foldseek 3Di. Foldseek's 3Di representation compresses backbone geometry into a per-residue letter drawn from a learned twenty-state alphabet. It captures the tertiary interaction pattern around each residue — which residues are packed against it in space, regardless of where they are in sequence.

Radius of gyration, Cα contacts, bounding box. Radius of gyration (Rg) is the root-mean-square distance of Cα atoms from their centroid — a single number for overall size and compactness. A globular domain of N residues has Rg ≈ 2.2·N^0.38 Å; an extended or disordered chain has a much larger Rg. The Cα contact count is the number of residue pairs whose 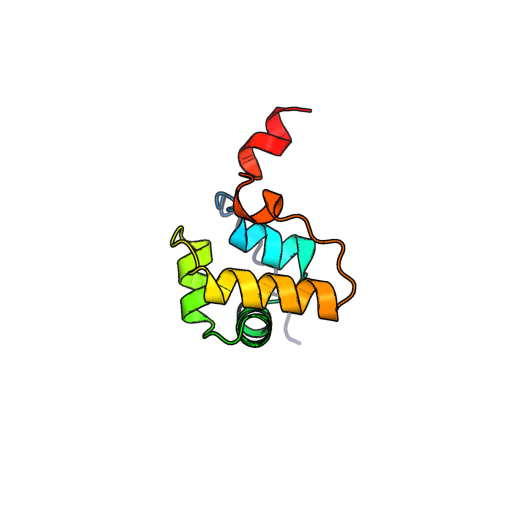Cα atoms are within 8 Å and are more than four positions apart in sequence — a standard proxy for tertiary packing density. The bounding box is the smallest axis-aligned box enclosing all Cα atoms.

InterPro / GO / CATH / organism. The annotation block draws on four external resources. InterPro: which protein families and domains the sequence belongs to. GO: standardized terms for what the protein does, what process it participates in, and where in the cell it acts. CATH: which structural fold it has in the CATH hierarchy. Organism: the species of origin.

mmCIF coordinates. The mmCIF block holds the 3D Cartesian coordinates of each backbone atom (N, Cα, C, O) in ångströms. mmCIF is the PDB's canonical archive format — a tagged-loop text representation of the atomic model.

pLDDT. pLDDT is the predicted lDDT-Cα score: AlphaFold's confidence that the local environment of each residue (all inter-atomic distances within 15 Å) is correctly placed. It is a per-residue number between 0 and 100, with higher meaning more reliable.

Backbone torsions (φ/ψ). φ (phi) and ψ (psi) are the two rotatable backbone dihedrals per residue: φ is the C(i-1)–N–Cα–C torsion, ψ is the N–Cα–C–N(i+1) torsion, both in degrees on (−180°, 180°]. α-helical residues cluster near (−60°, −45°); β-strand residues near (−120°, +130°). A Ramachandran plot is simply a scatter of (φ, ψ) for every residue.

B-factor. For exper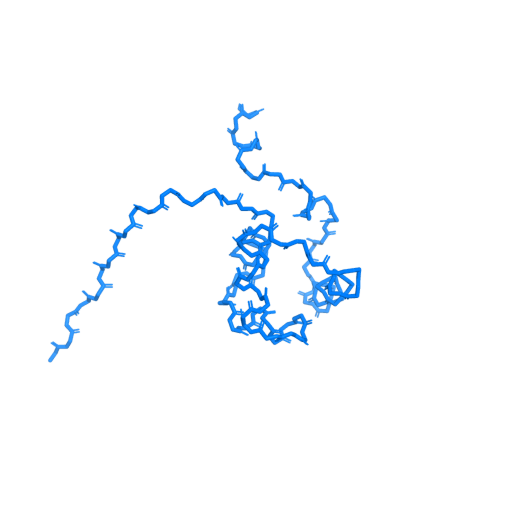imental (PDB) structures, the B-factor (temperature factor) quantifies the positional spread of each atom in the crystal — a combination of thermal vibration and static disorder — in units of Å². High B-factors mark flexible loops or poorly resolved regions; low B-factors mark the rigid, well-ordered core.

Secondary structure (3-state, P-SEA). SS3 is a coarse helix/strand/coil call (letters a/b/c) made by the P-SEA algorithm from inter-Cα distances and dihedrals. It is less detailed than DSSP but needs only Cα positions.

Predicted aligned error. Predicted aligned error is AlphaFold's pairwise confidence. Unlike pLDDT (per-residue), PAE is per-residue-pair and captures whether two parts of the structure are correctly placed relative to each other. Units are ångströms of expected positional error.

Solvent-accessible surface area. Solvent-accessible surface area (SASA) is the area in Å² traced out by the centre of a 1.4 Å probe sphere (a water molecule) rolled over the protein's van der Waals surface (Shrake–Rupley / Lee–Richards construction). Buried residues have near-zero SASA; fully exposed residues can exceed 200 Å². The total SASA scales roughly with the number of surface residues.

Secondary structure (8-state, DSSP). The SS8 string is DSSP's per-residue secondary-structure call. α-helix (H) means an i→i+4 H-bond ladder; β-strand (E) means the residue participates in a β-sheet; 3₁₀ (G) and π (I) are tighter and wider helices; T/S are turns/bends; '-' is loop.

Rendered structure images. Structure images are PyMOL renders from six orthogonal camera directions. Cartoon representation draws helices as coils and strands as arrows; sticks shows the backbone as bonds; surface shows the solvent-excluded envelope. Rainbow coloring maps sequence position to hue (blue→red, N→C); chain coloring assigns a distinct color per polypeptide.

Sequence. The amino-acid sequence is the protein's primary structure: the linear order of residues from the N-terminus to the C-terminus, written in one-letter code. Everything else here — the 3D coordinates, the secondary structure, the domain annotations — is ultimately a consequence of this string.

Contact-map, Ramachandran, and PAE plots. Three diagnostic plots accompany the record. The Cα contact map visualizes the tertiary structure as a 2D adjacency matrix (8 Å cutoff, sequence-local contacts suppressed). The Ramachandran plot sh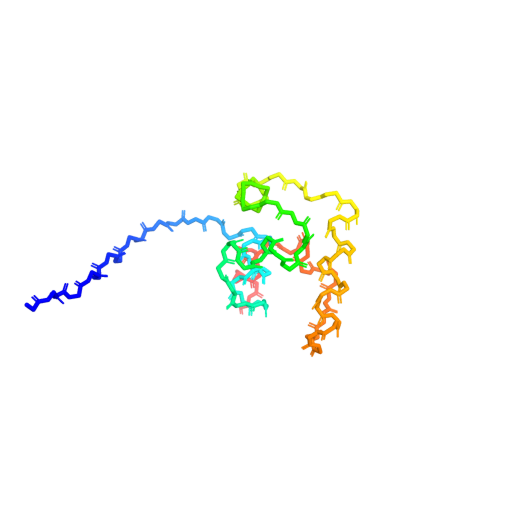ows the distribution of backbone (φ, ψ) torsions, with points in the α and β basins reflecting secondary structure content. The PAE plot shows AlphaFold's inter-residue confidence as a color matrix.